Protein AF-F8CDN5-F1 (afdb_monomer)

Sequence (115 aa):
MHTKTPATLESKIERLVHEHLVEQQRLVMVAVERAFSVLDPAPSVATQRRGTRVRRSSGAVTDLAERLLEAVQACPGETITVIASRVGEKPRALHRPMMRLKHEGLVRSVDEHPG

Structure (mmCIF, N/CA/C/O backbone):
data_AF-F8CDN5-F1
#
_entry.id   AF-F8CDN5-F1
#
loop_
_atom_site.group_PDB
_atom_site.id
_atom_site.type_symbol
_atom_site.label_atom_id
_atom_site.label_alt_id
_atom_site.label_comp_id
_atom_site.label_asym_id
_atom_site.label_entity_id
_atom_site.label_seq_id
_atom_site.pdbx_PDB_ins_code
_atom_site.Cartn_x
_atom_site.Cartn_y
_atom_site.Cartn_z
_atom_site.occupancy
_atom_site.B_iso_or_equiv
_atom_site.auth_seq_id
_atom_site.auth_comp_id
_atom_site.auth_asym_id
_atom_site.auth_atom_id
_atom_site.pdbx_PDB_model_num
ATOM 1 N N . MET A 1 1 ? -35.343 -11.562 43.767 1.00 39.03 1 MET A N 1
ATOM 2 C CA . MET A 1 1 ? -35.287 -10.883 42.456 1.00 39.03 1 MET A CA 1
ATOM 3 C C . MET A 1 1 ? -33.880 -10.338 42.277 1.00 39.03 1 MET A C 1
ATOM 5 O O . MET A 1 1 ? -33.464 -9.527 43.088 1.00 39.03 1 MET A O 1
ATOM 9 N N . HIS A 1 2 ? -33.108 -10.867 41.325 1.00 50.34 2 HIS A N 1
ATOM 10 C CA . HIS A 1 2 ? -31.705 -10.482 41.141 1.00 50.34 2 HIS A CA 1
ATOM 11 C C . HIS A 1 2 ? -31.630 -9.149 40.388 1.00 50.34 2 HIS A C 1
ATOM 13 O O . HIS A 1 2 ? -31.817 -9.108 39.172 1.00 50.34 2 HIS A O 1
ATOM 19 N N . THR A 1 3 ? -31.372 -8.061 41.108 1.00 49.31 3 THR A N 1
ATOM 20 C CA . THR A 1 3 ? -31.058 -6.758 40.521 1.00 49.31 3 THR A CA 1
ATOM 21 C C . THR A 1 3 ? -29.682 -6.853 39.869 1.00 49.31 3 THR A C 1
ATOM 23 O O . THR A 1 3 ? -28.661 -6.753 40.547 1.00 49.31 3 THR A O 1
ATOM 26 N N . LYS A 1 4 ? -29.639 -7.107 38.556 1.00 61.31 4 LYS A N 1
ATOM 27 C CA . LYS A 1 4 ? -28.418 -6.915 37.766 1.00 61.31 4 LYS A CA 1
ATOM 28 C C . LYS A 1 4 ? -28.028 -5.447 37.926 1.00 61.31 4 LYS A C 1
ATOM 30 O O . LYS A 1 4 ? -28.760 -4.567 37.483 1.00 61.31 4 LYS A O 1
ATOM 35 N N . THR A 1 5 ? -26.942 -5.205 38.646 1.00 68.81 5 THR A N 1
ATOM 36 C CA . THR A 1 5 ? -26.442 -3.874 38.976 1.00 68.81 5 THR A CA 1
ATOM 37 C C . THR A 1 5 ? -26.141 -3.095 37.688 1.00 68.81 5 THR A C 1
ATOM 39 O O . THR A 1 5 ? -25.611 -3.681 36.741 1.00 68.81 5 THR A O 1
ATOM 42 N N . PRO A 1 6 ? -26.466 -1.791 37.621 1.00 67.44 6 PRO A N 1
ATOM 43 C CA . PRO A 1 6 ? -26.269 -0.962 36.424 1.00 67.44 6 PRO A CA 1
ATOM 44 C C . PRO A 1 6 ? -24.813 -0.970 35.932 1.00 67.44 6 PRO A C 1
ATOM 46 O O . PRO A 1 6 ? -24.580 -1.117 34.735 1.00 67.44 6 PRO A O 1
ATOM 49 N N . ALA A 1 7 ? -23.847 -1.016 36.854 1.00 70.88 7 ALA A N 1
ATOM 50 C CA . ALA A 1 7 ? -22.425 -1.179 36.544 1.00 70.88 7 ALA A CA 1
ATOM 51 C C . ALA A 1 7 ? -22.119 -2.435 35.700 1.00 70.88 7 ALA A C 1
ATOM 53 O O . ALA A 1 7 ? -21.243 -2.431 34.844 1.00 70.88 7 ALA A O 1
ATOM 54 N N . THR A 1 8 ? -22.864 -3.531 35.887 1.00 82.06 8 THR A N 1
ATOM 55 C CA . THR A 1 8 ? -22.671 -4.762 35.103 1.00 82.06 8 THR A CA 1
ATOM 56 C C . THR A 1 8 ? -23.238 -4.649 33.689 1.00 82.06 8 THR A C 1
ATOM 58 O O . THR A 1 8 ? -22.824 -5.396 32.800 1.00 82.06 8 THR A O 1
ATOM 61 N N . LEU A 1 9 ? -24.220 -3.771 33.473 1.00 87.75 9 LEU A N 1
ATOM 62 C CA . LEU A 1 9 ? -24.757 -3.490 32.146 1.00 87.75 9 LEU A CA 1
ATOM 63 C C . LEU A 1 9 ? -23.812 -2.567 31.373 1.00 87.75 9 LEU A C 1
ATOM 65 O O . LEU A 1 9 ? -23.502 -2.865 30.224 1.00 87.75 9 LEU A O 1
ATOM 69 N N . GLU A 1 10 ? -23.303 -1.524 32.024 1.00 89.44 10 GLU A N 1
ATOM 70 C CA . GLU A 1 10 ? -22.315 -0.595 31.464 1.00 89.44 10 GLU A CA 1
ATOM 71 C C . GLU A 1 10 ? -21.073 -1.342 30.968 1.00 89.44 10 GLU A C 1
ATOM 73 O O . GLU A 1 10 ? -20.773 -1.292 29.777 1.00 89.44 10 GLU A O 1
ATOM 78 N N . SER A 1 11 ? -20.450 -2.178 31.809 1.00 90.12 11 SER A N 1
ATOM 79 C CA . SER A 1 11 ? -19.278 -2.965 31.391 1.00 90.12 11 SER A CA 1
ATOM 80 C C . SER A 1 11 ? -19.570 -3.935 30.239 1.00 90.12 11 SER A C 1
ATOM 82 O O . SER A 1 11 ? -18.685 -4.262 29.450 1.00 90.12 11 SER A O 1
ATOM 84 N N . LYS A 1 12 ? -20.810 -4.431 30.119 1.00 91.69 12 LYS A N 1
ATOM 85 C CA . LYS A 1 12 ? -21.205 -5.292 28.991 1.00 91.69 12 LYS A CA 1
ATOM 86 C C . LYS A 1 12 ? -21.357 -4.504 27.699 1.00 91.69 12 LYS A C 1
ATOM 88 O O . LYS A 1 12 ? -20.978 -5.022 26.652 1.00 91.69 12 LYS A O 1
ATOM 93 N N . ILE A 1 13 ? -21.910 -3.296 27.775 1.00 93.88 13 ILE A N 1
ATOM 94 C CA . ILE A 1 13 ? -22.046 -2.399 26.627 1.00 93.88 13 ILE A CA 1
ATOM 95 C C . ILE A 1 13 ? -20.659 -1.969 26.157 1.00 93.88 13 ILE A C 1
ATOM 97 O O . ILE A 1 13 ? -20.358 -2.116 24.978 1.00 93.88 13 ILE A O 1
ATOM 101 N N . GLU A 1 14 ? -19.792 -1.532 27.070 1.00 95.62 14 GLU A N 1
ATOM 102 C CA . GLU A 1 14 ? -18.416 -1.140 26.752 1.00 95.62 14 GLU A CA 1
ATOM 103 C C . GLU A 1 14 ? -17.649 -2.269 26.073 1.00 95.62 14 GLU A C 1
ATOM 105 O O . GLU A 1 14 ? -17.049 -2.064 25.018 1.00 95.62 14 GLU A O 1
ATOM 110 N N . ARG A 1 15 ? -17.725 -3.487 26.623 1.00 94.44 15 ARG A N 1
ATOM 111 C CA . ARG A 1 15 ? -17.073 -4.651 26.022 1.00 94.44 15 ARG A CA 1
ATOM 112 C C . ARG A 1 15 ? -17.604 -4.941 24.619 1.00 94.44 15 ARG A C 1
ATOM 114 O O . ARG A 1 15 ? -16.811 -5.166 23.713 1.00 94.44 15 ARG A O 1
ATOM 121 N N . LEU A 1 16 ? -18.923 -4.906 24.429 1.00 96.38 16 LEU A N 1
ATOM 122 C CA . LEU A 1 16 ? -19.543 -5.181 23.132 1.00 96.38 16 LEU A CA 1
ATOM 123 C C . LEU A 1 16 ? -19.177 -4.121 22.082 1.00 96.38 16 LEU A C 1
ATOM 125 O O . LEU A 1 16 ? -18.880 -4.457 20.937 1.00 96.38 16 LEU A O 1
ATOM 129 N N . VAL A 1 17 ? -19.153 -2.846 22.474 1.00 97.00 17 VAL A N 1
ATOM 130 C CA . VAL A 1 17 ? -18.719 -1.748 21.603 1.00 97.00 17 VAL A CA 1
ATOM 131 C C . VAL A 1 17 ? -17.239 -1.895 21.259 1.00 97.00 17 VAL A C 1
ATOM 133 O O . VAL A 1 17 ? -16.876 -1.781 20.092 1.00 97.00 17 VAL A O 1
ATOM 136 N N . HIS A 1 18 ? -16.390 -2.201 22.239 1.00 96.19 18 HIS A N 1
ATOM 137 C CA . HIS A 1 18 ? -14.962 -2.403 22.016 1.00 96.19 18 HIS A CA 1
ATOM 138 C C . HIS A 1 18 ? -14.690 -3.569 21.054 1.00 96.19 18 HIS A C 1
ATOM 140 O O . HIS A 1 18 ? -13.945 -3.409 20.091 1.00 96.19 18 HIS A O 1
ATOM 146 N N . GLU A 1 19 ? -15.328 -4.723 21.267 1.00 95.81 19 GLU A N 1
ATOM 147 C CA . GLU A 1 19 ? -15.229 -5.882 20.369 1.00 95.81 19 GLU A CA 1
ATOM 148 C C . GLU A 1 19 ? -15.651 -5.523 18.936 1.00 95.81 19 GLU A C 1
ATOM 150 O O . GLU A 1 19 ? -14.956 -5.866 17.979 1.00 95.81 19 GLU A O 1
ATOM 155 N N . HIS A 1 20 ? -16.744 -4.768 18.781 1.00 95.88 20 HIS A N 1
ATOM 156 C CA . HIS A 1 20 ? -17.192 -4.311 17.470 1.00 95.88 20 HIS A CA 1
ATOM 157 C C . HIS A 1 20 ? -16.181 -3.367 16.805 1.00 95.88 20 HIS A C 1
ATOM 159 O O . HIS A 1 20 ? -15.859 -3.550 15.633 1.00 95.88 20 HIS A O 1
ATOM 165 N N . LEU A 1 21 ? -15.652 -2.386 17.541 1.00 97.38 21 LEU A N 1
ATOM 166 C CA . LEU A 1 21 ? -14.672 -1.432 17.016 1.00 97.38 21 LEU A CA 1
ATOM 167 C C . LEU A 1 21 ? -13.377 -2.118 16.573 1.00 97.38 21 LEU A C 1
ATOM 169 O O . LEU A 1 21 ? -12.847 -1.771 15.520 1.00 97.38 21 LEU A O 1
ATOM 173 N N . VAL A 1 22 ? -12.899 -3.113 17.325 1.00 96.56 22 VAL A N 1
ATOM 174 C CA . VAL A 1 22 ? -11.717 -3.908 16.954 1.00 96.56 22 VAL A CA 1
ATOM 175 C C . VAL A 1 22 ? -11.957 -4.676 15.654 1.00 96.56 22 VAL A C 1
ATOM 177 O O . VAL A 1 22 ? -11.104 -4.669 14.764 1.00 96.56 22 VAL A O 1
ATOM 180 N N . GLU A 1 23 ? -13.128 -5.297 15.496 1.00 94.94 23 GLU A N 1
ATOM 181 C CA . GLU A 1 23 ? -13.458 -6.013 14.261 1.00 94.94 23 GLU A CA 1
ATOM 182 C C . GLU A 1 23 ? -13.584 -5.052 13.069 1.00 94.94 23 GLU A C 1
ATOM 184 O O . GLU A 1 23 ? -13.031 -5.314 12.000 1.00 94.94 23 GLU A O 1
ATOM 189 N N . GLN A 1 24 ? -14.233 -3.896 13.250 1.00 96.69 24 GLN A N 1
ATOM 190 C CA . GLN A 1 24 ? -14.307 -2.873 12.203 1.00 96.69 24 GLN A CA 1
ATOM 191 C C . GLN A 1 24 ? -12.917 -2.355 11.825 1.00 96.69 24 GLN A C 1
ATOM 193 O O . GLN A 1 24 ? -12.608 -2.246 10.640 1.00 96.69 24 GLN A O 1
ATOM 198 N N . GLN A 1 25 ? -12.047 -2.098 12.805 1.00 95.31 25 GLN A N 1
ATOM 199 C CA . GLN A 1 25 ? -10.67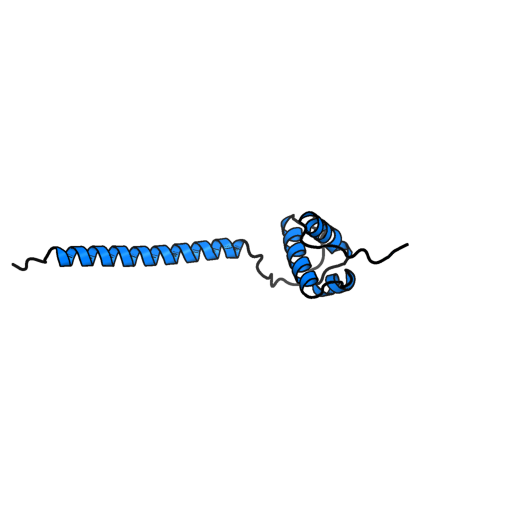0 -1.675 12.558 1.00 95.31 25 GLN A CA 1
ATOM 200 C C . GLN A 1 25 ? -9.916 -2.708 11.715 1.00 95.31 25 GLN A C 1
ATOM 202 O O . GLN A 1 25 ? -9.242 -2.343 10.751 1.00 95.31 25 GLN A O 1
ATOM 207 N N . ARG A 1 26 ? -10.061 -3.998 12.033 1.00 95.12 26 ARG A N 1
ATOM 208 C CA . ARG A 1 26 ? -9.442 -5.085 11.271 1.00 95.12 26 ARG A CA 1
ATOM 209 C C . ARG A 1 26 ? -9.947 -5.128 9.829 1.00 95.12 26 ARG A C 1
ATOM 211 O O . ARG A 1 26 ? -9.139 -5.236 8.909 1.00 95.12 26 ARG A O 1
ATOM 218 N N . LEU A 1 27 ? -11.258 -5.026 9.621 1.00 94.00 27 LEU A N 1
ATOM 219 C CA . LEU A 1 27 ? -11.857 -5.033 8.283 1.00 94.00 27 LEU A CA 1
ATOM 220 C C . LEU A 1 27 ? -11.400 -3.835 7.447 1.00 94.00 27 LEU A C 1
ATOM 222 O O . LEU A 1 27 ? -11.048 -4.002 6.279 1.00 94.00 27 LEU A O 1
ATOM 226 N N . VAL A 1 28 ? -11.355 -2.648 8.053 1.00 95.75 28 VAL A N 1
ATOM 227 C CA . VAL A 1 28 ? -10.846 -1.429 7.415 1.00 95.75 28 VAL A CA 1
ATOM 228 C C . VAL A 1 28 ? -9.381 -1.607 7.036 1.00 95.75 28 VAL A C 1
ATOM 230 O O . VAL A 1 28 ? -9.022 -1.332 5.897 1.00 95.75 28 VAL A O 1
ATOM 233 N N . MET A 1 29 ? -8.546 -2.125 7.938 1.00 92.88 29 MET A N 1
ATOM 234 C CA . MET A 1 29 ? -7.126 -2.360 7.668 1.00 92.88 29 MET A CA 1
ATOM 235 C C . MET A 1 29 ? -6.922 -3.317 6.486 1.00 92.88 29 MET A C 1
ATOM 237 O O . MET A 1 29 ? -6.142 -3.013 5.590 1.00 92.88 29 MET A O 1
ATOM 241 N N . VAL A 1 30 ? -7.685 -4.413 6.421 1.00 92.88 30 VAL A N 1
ATOM 242 C CA . VAL A 1 30 ? -7.650 -5.352 5.285 1.00 92.88 30 VAL A CA 1
ATOM 243 C C . VAL A 1 30 ? -8.120 -4.690 3.987 1.00 92.88 30 VAL A C 1
ATOM 245 O O . VAL A 1 30 ? -7.548 -4.932 2.925 1.00 92.88 30 VAL A O 1
ATOM 248 N N . ALA A 1 31 ? -9.169 -3.867 4.032 1.00 91.12 31 ALA A N 1
ATOM 249 C CA . ALA A 1 31 ? -9.661 -3.157 2.853 1.00 91.12 31 ALA A CA 1
ATOM 250 C C . ALA A 1 31 ? -8.644 -2.124 2.340 1.00 91.12 31 ALA A C 1
ATOM 252 O O . ALA A 1 31 ? -8.440 -2.012 1.132 1.00 91.12 31 ALA A O 1
ATOM 253 N N . VAL A 1 32 ? -7.986 -1.415 3.259 1.00 92.88 32 VAL A N 1
ATOM 254 C CA . VAL A 1 32 ? -6.914 -0.462 2.967 1.00 92.88 32 VAL A CA 1
ATOM 255 C C . VAL A 1 32 ? -5.722 -1.184 2.346 1.00 92.88 32 VAL A C 1
ATOM 257 O O . VAL A 1 32 ? -5.291 -0.801 1.264 1.00 92.88 32 VAL A O 1
ATOM 260 N N . GLU A 1 33 ? -5.243 -2.265 2.963 1.00 90.56 33 GLU A N 1
ATOM 261 C CA . GLU A 1 33 ? -4.149 -3.081 2.427 1.00 90.56 33 GLU A CA 1
ATOM 262 C C . GLU A 1 33 ? -4.468 -3.576 1.013 1.00 90.56 33 GLU A C 1
ATOM 264 O O . GLU A 1 33 ? -3.674 -3.377 0.102 1.00 90.56 33 GLU A O 1
ATOM 269 N N . ARG A 1 34 ? -5.679 -4.102 0.778 1.00 81.44 34 ARG A N 1
ATOM 270 C CA . ARG A 1 34 ? -6.123 -4.509 -0.566 1.00 81.44 34 ARG A CA 1
ATOM 271 C C . ARG A 1 34 ? -6.125 -3.361 -1.569 1.00 81.44 34 ARG A C 1
ATOM 273 O O . ARG A 1 34 ? -5.729 -3.568 -2.711 1.00 81.44 34 ARG A O 1
ATOM 280 N N . ALA A 1 35 ? -6.593 -2.179 -1.176 1.00 86.19 35 ALA A N 1
ATOM 281 C CA . ALA A 1 35 ? -6.612 -1.015 -2.056 1.00 86.19 35 ALA A CA 1
ATOM 282 C C . ALA A 1 35 ? -5.190 -0.592 -2.451 1.00 86.19 35 ALA A C 1
ATOM 284 O O . ALA A 1 35 ? -4.955 -0.266 -3.612 1.00 86.19 35 ALA A O 1
ATOM 285 N N . PHE A 1 36 ? -4.240 -0.665 -1.516 1.00 83.44 36 PHE A N 1
ATOM 286 C CA . PHE A 1 36 ? -2.831 -0.389 -1.787 1.00 83.44 36 PHE A CA 1
ATOM 287 C C .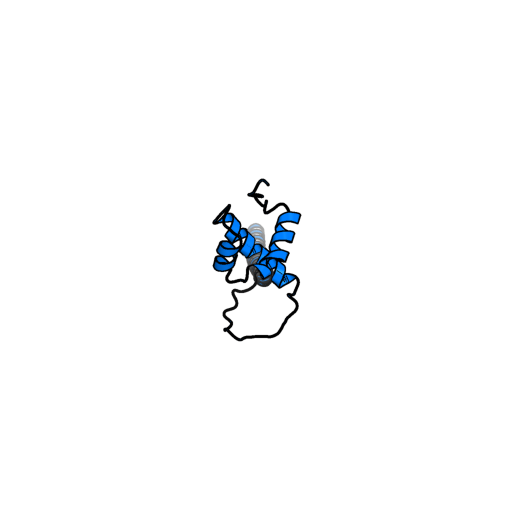 PHE A 1 36 ? -2.149 -1.508 -2.588 1.00 83.44 36 PHE A C 1
ATOM 289 O O . PHE A 1 36 ? -1.419 -1.202 -3.522 1.00 83.44 36 PHE A O 1
ATOM 296 N N . SER A 1 37 ? -2.462 -2.786 -2.356 1.00 76.31 37 SER A N 1
ATOM 297 C CA . SER A 1 37 ? -1.943 -3.894 -3.177 1.00 76.31 37 SER A CA 1
ATOM 298 C C . SER A 1 37 ? -2.437 -3.873 -4.628 1.00 76.31 37 SER A C 1
ATOM 300 O O . SER A 1 37 ? -1.827 -4.498 -5.486 1.00 76.31 37 SER A O 1
ATOM 302 N N . VAL A 1 38 ? -3.547 -3.187 -4.926 1.00 69.56 38 VAL A N 1
ATOM 303 C CA . VAL A 1 38 ? -3.993 -2.930 -6.310 1.00 69.56 38 VAL A CA 1
ATOM 304 C C . VAL A 1 38 ? -3.147 -1.841 -6.983 1.00 69.56 38 VAL A C 1
ATOM 306 O O . VAL A 1 38 ? -3.058 -1.813 -8.211 1.00 69.56 38 VAL A O 1
ATOM 309 N N . LEU A 1 39 ? -2.539 -0.947 -6.198 1.00 62.88 39 LEU A N 1
ATOM 310 C CA . LEU A 1 39 ? -1.625 0.084 -6.690 1.00 62.88 39 LEU A CA 1
ATOM 311 C C . LEU A 1 39 ? -0.207 -0.454 -6.888 1.00 62.88 39 LEU A C 1
ATOM 313 O O . LEU A 1 39 ? 0.498 0.058 -7.755 1.00 62.88 39 LEU A O 1
ATOM 317 N N . ASP A 1 40 ? 0.181 -1.495 -6.151 1.00 54.81 40 ASP A N 1
ATOM 318 C CA . ASP A 1 40 ? 1.411 -2.224 -6.435 1.00 54.81 40 ASP A CA 1
ATOM 319 C C . ASP A 1 40 ? 1.243 -3.015 -7.743 1.00 54.81 40 ASP A C 1
ATOM 321 O O . ASP A 1 40 ? 0.371 -3.889 -7.842 1.00 54.81 40 ASP A O 1
ATOM 325 N N . PRO A 1 41 ? 2.062 -2.758 -8.780 1.00 52.28 41 PRO A N 1
ATOM 326 C CA . PRO A 1 41 ? 2.061 -3.601 -9.959 1.00 52.28 41 PRO A CA 1
ATOM 327 C C . PRO A 1 41 ? 2.520 -4.994 -9.525 1.00 52.28 41 PRO A C 1
ATOM 329 O O . PRO A 1 41 ? 3.687 -5.206 -9.194 1.00 52.28 41 PRO A O 1
ATOM 332 N N . ALA A 1 42 ? 1.589 -5.952 -9.504 1.00 56.22 42 ALA A N 1
ATOM 333 C CA . ALA A 1 42 ? 1.897 -7.344 -9.205 1.00 56.22 42 ALA A CA 1
ATOM 334 C C . ALA A 1 42 ? 3.140 -7.788 -10.004 1.00 56.22 42 ALA A C 1
ATOM 336 O O . ALA A 1 42 ? 3.213 -7.494 -11.205 1.00 56.22 42 ALA A O 1
ATOM 337 N N . PRO A 1 43 ? 4.105 -8.514 -9.403 1.00 47.34 43 PRO A N 1
ATOM 338 C CA . PRO A 1 43 ? 5.209 -9.079 -10.159 1.00 47.34 43 PRO A CA 1
ATOM 339 C C . PRO A 1 43 ? 4.606 -10.092 -11.128 1.00 47.34 43 PRO A C 1
ATOM 341 O O . PRO A 1 43 ? 4.216 -11.196 -10.745 1.00 47.34 43 PRO A O 1
ATOM 344 N N . SER A 1 44 ? 4.441 -9.683 -12.388 1.00 46.19 44 SER A N 1
ATOM 345 C CA . SER A 1 44 ? 3.791 -10.519 -13.382 1.00 46.19 44 SER A CA 1
ATOM 346 C C . SER A 1 44 ? 4.681 -11.730 -13.631 1.00 46.19 44 SER A C 1
ATOM 348 O O . SER A 1 44 ? 5.672 -11.667 -14.362 1.00 46.19 44 SER A O 1
ATOM 350 N N . VAL A 1 45 ? 4.306 -12.863 -13.048 1.00 50.25 45 VAL A N 1
ATOM 351 C CA . VAL A 1 45 ? 4.706 -14.170 -13.553 1.00 50.25 45 VAL A CA 1
ATOM 352 C C . VAL A 1 45 ? 3.921 -14.371 -14.847 1.00 50.25 45 VAL A C 1
ATOM 354 O O . VAL A 1 45 ? 2.853 -14.970 -14.872 1.00 50.25 45 VAL A O 1
ATOM 357 N N . ALA A 1 46 ? 4.411 -13.769 -15.927 1.00 43.69 46 ALA A N 1
ATOM 358 C CA . ALA A 1 46 ? 3.844 -13.917 -17.256 1.00 43.69 46 ALA A CA 1
ATOM 359 C C . ALA A 1 46 ? 4.961 -13.841 -18.300 1.00 43.69 46 ALA A C 1
ATOM 361 O O . ALA A 1 46 ? 5.283 -12.801 -18.864 1.00 43.69 46 ALA A O 1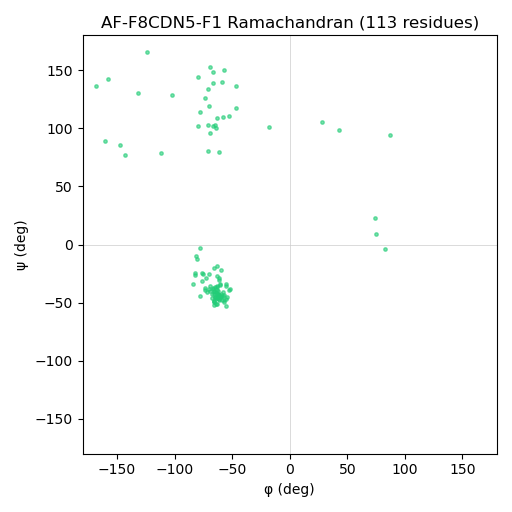
ATOM 362 N N . THR A 1 47 ? 5.562 -15.006 -18.515 1.00 43.66 47 THR A N 1
ATOM 363 C CA . THR A 1 47 ? 5.704 -15.609 -19.841 1.00 43.66 47 THR A CA 1
ATOM 364 C C . THR A 1 47 ? 6.10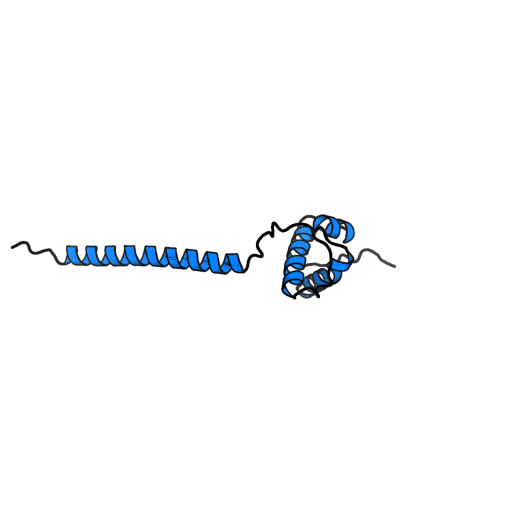5 -14.657 -20.966 1.00 43.66 47 THR A C 1
ATOM 366 O O . THR A 1 47 ? 5.289 -14.021 -21.629 1.00 43.66 47 THR A O 1
ATOM 369 N N . GLN A 1 48 ? 7.401 -14.684 -21.252 1.00 54.16 48 GLN A N 1
ATOM 370 C CA . GLN A 1 48 ? 7.987 -14.566 -22.581 1.00 54.16 48 GLN A CA 1
ATOM 371 C C . GLN A 1 48 ? 6.975 -14.830 -23.720 1.00 54.16 48 GLN A C 1
ATOM 373 O O . GLN A 1 48 ? 6.710 -15.981 -24.054 1.00 54.16 48 GLN A O 1
ATOM 378 N N . ARG A 1 49 ? 6.452 -13.777 -24.366 1.00 45.06 49 ARG A N 1
ATOM 379 C CA . ARG A 1 49 ? 5.975 -13.825 -25.763 1.00 45.06 49 ARG A CA 1
ATOM 380 C C . ARG A 1 49 ? 5.874 -12.429 -26.388 1.00 45.06 49 ARG A C 1
ATOM 382 O O . ARG A 1 49 ? 4.870 -11.738 -26.340 1.00 45.06 49 ARG A O 1
ATOM 389 N N . ARG A 1 50 ? 7.006 -12.047 -26.982 1.00 49.09 50 ARG A N 1
ATOM 390 C CA . ARG A 1 50 ? 7.163 -11.476 -28.330 1.00 49.09 50 ARG A CA 1
ATOM 391 C C . ARG A 1 50 ? 5.958 -10.682 -28.885 1.00 49.09 50 ARG A C 1
ATOM 393 O O . ARG A 1 50 ? 5.046 -11.254 -29.458 1.00 49.09 50 ARG A O 1
ATOM 400 N N . GLY A 1 51 ? 6.119 -9.358 -28.897 1.00 51.06 51 GLY A N 1
ATO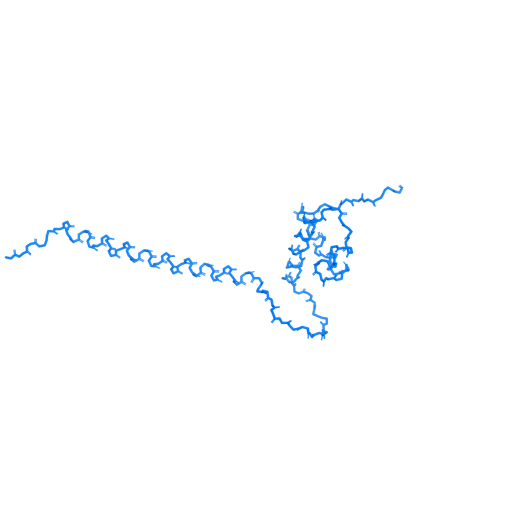M 401 C CA . GLY A 1 51 ? 5.906 -8.544 -30.097 1.00 51.06 51 GLY A CA 1
ATOM 402 C C . GLY A 1 51 ? 4.493 -8.042 -30.386 1.00 51.06 51 GLY A C 1
ATOM 403 O O . GLY A 1 51 ? 3.781 -8.640 -31.170 1.00 51.06 51 GLY A O 1
ATOM 404 N N . THR A 1 52 ? 4.202 -6.823 -29.933 1.00 41.28 52 THR A N 1
ATOM 405 C CA . THR A 1 52 ? 3.529 -5.790 -30.741 1.00 41.28 52 THR A CA 1
ATOM 406 C C . THR A 1 52 ? 3.864 -4.437 -30.127 1.00 41.28 52 THR A C 1
ATOM 408 O O . THR A 1 52 ? 3.997 -4.336 -28.909 1.00 41.28 52 THR A O 1
ATOM 411 N N . ARG A 1 53 ? 4.071 -3.403 -30.954 1.00 52.84 53 ARG A N 1
ATOM 412 C CA . ARG A 1 53 ? 4.325 -2.016 -30.525 1.00 52.84 53 ARG A CA 1
ATOM 413 C C . ARG A 1 53 ? 3.124 -1.483 -29.735 1.00 52.84 53 ARG A C 1
ATOM 415 O O . ARG A 1 53 ? 2.306 -0.740 -30.263 1.00 52.84 53 ARG A O 1
ATOM 422 N N . VAL A 1 54 ? 3.027 -1.843 -28.463 1.00 46.97 54 VAL A N 1
ATOM 423 C CA . VAL A 1 54 ? 2.119 -1.198 -27.523 1.00 46.97 54 VAL A CA 1
ATOM 424 C C . VAL A 1 54 ? 2.790 0.110 -27.135 1.00 46.97 54 VAL A C 1
ATOM 426 O O . VAL A 1 54 ? 3.885 0.137 -26.569 1.00 46.97 54 VAL A O 1
ATOM 429 N N . ARG A 1 55 ? 2.169 1.221 -27.527 1.00 51.47 55 ARG A N 1
ATOM 430 C CA . ARG A 1 55 ? 2.517 2.560 -27.050 1.00 51.47 55 ARG A CA 1
ATOM 431 C C . ARG A 1 55 ? 2.501 2.478 -25.520 1.00 51.47 55 ARG A C 1
ATOM 433 O O . ARG A 1 55 ? 1.430 2.245 -24.973 1.00 51.47 55 ARG A O 1
ATOM 440 N N . ARG A 1 56 ? 3.671 2.562 -24.861 1.00 52.50 56 ARG A N 1
ATOM 441 C CA . ARG A 1 56 ? 3.783 2.403 -23.397 1.00 52.50 56 ARG A CA 1
ATOM 442 C C . ARG A 1 56 ? 2.693 3.237 -22.736 1.00 52.50 56 ARG A C 1
ATOM 444 O O . ARG A 1 56 ? 2.658 4.452 -22.942 1.00 52.50 56 ARG A O 1
ATOM 451 N N . SER A 1 57 ? 1.792 2.574 -22.017 1.00 57.34 57 SER A N 1
ATOM 452 C CA . SER A 1 57 ? 0.837 3.256 -21.156 1.00 57.34 57 SER A CA 1
ATOM 453 C C . SER A 1 57 ? 1.624 4.109 -20.158 1.00 57.34 57 SER A C 1
ATOM 455 O O . SER A 1 57 ? 2.763 3.783 -19.821 1.00 57.34 57 SER A O 1
ATOM 457 N N . SER A 1 58 ? 1.046 5.228 -19.720 1.00 58.38 58 SER A N 1
ATOM 458 C CA . SER A 1 58 ? 1.706 6.135 -18.768 1.00 58.38 58 SER A CA 1
ATOM 459 C C . SER A 1 58 ? 2.208 5.383 -17.523 1.00 58.38 58 SER A C 1
ATOM 461 O O . SER A 1 58 ? 3.332 5.613 -17.088 1.00 58.38 58 SER A O 1
ATOM 463 N N . GLY A 1 59 ? 1.433 4.395 -17.048 1.00 58.88 59 GLY A N 1
ATOM 464 C CA . GLY A 1 59 ? 1.821 3.487 -15.960 1.00 58.88 59 GLY A CA 1
ATOM 465 C C . GLY A 1 59 ? 3.119 2.728 -16.239 1.00 58.88 59 GLY A C 1
ATOM 466 O O . GLY A 1 59 ? 4.064 2.851 -15.477 1.00 58.88 59 GLY A O 1
ATOM 467 N N . ALA A 1 60 ? 3.261 2.101 -17.411 1.00 65.56 60 ALA A N 1
ATOM 468 C CA . ALA A 1 60 ? 4.479 1.366 -17.771 1.00 65.56 60 ALA A CA 1
ATOM 469 C C . ALA A 1 60 ? 5.747 2.244 -17.863 1.00 65.56 60 ALA A C 1
ATOM 471 O O . ALA A 1 60 ? 6.864 1.728 -17.871 1.00 65.56 60 ALA A O 1
ATOM 472 N N . VAL A 1 61 ? 5.604 3.570 -17.993 1.00 71.81 61 VAL A N 1
ATOM 473 C CA . VAL A 1 61 ? 6.734 4.512 -17.917 1.00 71.81 61 VAL A CA 1
ATOM 474 C C . VAL A 1 61 ? 7.061 4.864 -16.466 1.00 71.81 61 VAL A C 1
ATOM 476 O O . VAL A 1 61 ? 8.239 5.046 -16.170 1.00 71.81 61 VAL A O 1
ATOM 479 N N . THR A 1 62 ? 6.060 4.938 -15.584 1.00 75.31 62 THR A N 1
ATOM 480 C CA . THR A 1 62 ? 6.237 5.126 -14.134 1.00 75.31 62 THR A CA 1
ATOM 481 C C . THR A 1 62 ? 6.932 3.918 -13.512 1.00 75.31 62 THR A C 1
ATOM 483 O O . THR A 1 62 ? 8.009 4.084 -12.953 1.00 75.31 62 THR A O 1
ATOM 486 N N . ASP A 1 63 ? 6.432 2.705 -13.749 1.00 77.44 63 ASP A N 1
ATOM 487 C CA . ASP A 1 63 ? 7.016 1.470 -13.200 1.00 77.44 63 ASP A CA 1
ATOM 488 C C . ASP A 1 63 ? 8.461 1.257 -13.690 1.00 77.44 63 ASP A C 1
ATOM 490 O O . ASP A 1 63 ? 9.315 0.663 -13.030 1.00 77.44 63 ASP A O 1
ATOM 494 N N . LEU A 1 64 ? 8.760 1.728 -14.907 1.00 81.00 64 LEU A N 1
ATOM 495 C CA . LEU A 1 64 ? 10.116 1.710 -15.449 1.00 81.00 64 LEU A CA 1
ATOM 496 C C . LEU A 1 64 ? 11.001 2.810 -14.844 1.00 81.00 64 LEU A C 1
ATOM 498 O O . LEU A 1 64 ? 12.206 2.610 -14.734 1.00 81.00 64 LEU A O 1
ATOM 502 N N . ALA A 1 65 ? 10.435 3.959 -14.471 1.00 79.38 65 ALA A N 1
ATOM 503 C CA . ALA A 1 65 ? 11.157 5.028 -13.787 1.00 79.38 65 ALA A CA 1
ATOM 504 C C . ALA A 1 65 ? 11.513 4.637 -12.347 1.00 79.38 65 ALA A C 1
ATOM 506 O O . ALA A 1 65 ? 12.629 4.903 -11.920 1.00 79.38 65 ALA A O 1
ATOM 507 N N . GLU A 1 66 ? 10.627 3.941 -11.638 1.00 82.19 66 GLU A N 1
ATOM 508 C CA . GLU A 1 66 ? 10.889 3.443 -10.281 1.00 82.19 66 GLU A CA 1
ATOM 509 C C . GLU A 1 66 ? 12.024 2.414 -10.266 1.00 82.19 66 GLU A C 1
ATOM 511 O O . GLU A 1 66 ? 13.023 2.603 -9.572 1.00 82.19 66 GLU A O 1
ATOM 516 N N . ARG A 1 67 ? 11.955 1.391 -11.131 1.00 81.81 67 ARG A N 1
ATOM 517 C CA . ARG A 1 67 ? 13.043 0.405 -11.280 1.00 81.81 67 ARG A CA 1
ATOM 518 C C . ARG A 1 67 ? 14.360 1.037 -11.731 1.00 81.81 67 ARG A C 1
ATOM 520 O O . ARG A 1 67 ? 15.438 0.585 -11.352 1.00 81.81 67 ARG A O 1
ATOM 527 N N . LEU A 1 68 ? 14.285 2.081 -12.558 1.00 84.00 68 LEU A N 1
ATOM 528 C CA . LEU A 1 68 ? 15.458 2.845 -12.972 1.00 84.00 68 LEU A CA 1
ATOM 529 C C . LEU A 1 68 ? 16.067 3.620 -11.797 1.00 84.00 68 LEU A C 1
ATOM 531 O O . LEU A 1 68 ? 17.287 3.634 -11.661 1.00 84.00 68 LEU A O 1
ATOM 535 N N . LEU A 1 69 ? 15.240 4.241 -10.957 1.00 79.62 69 LEU A N 1
ATOM 536 C CA . LEU A 1 69 ? 15.687 4.977 -9.779 1.00 79.62 69 LEU A CA 1
ATOM 537 C C . LEU A 1 69 ? 16.382 4.049 -8.778 1.00 79.62 69 LEU A C 1
ATOM 539 O O . LEU A 1 69 ? 17.479 4.367 -8.328 1.00 79.62 69 LEU A O 1
ATOM 543 N N . GLU A 1 70 ? 15.800 2.884 -8.497 1.00 83.94 70 GLU A N 1
ATOM 544 C CA . GLU A 1 70 ? 16.399 1.870 -7.622 1.00 83.94 70 GLU A CA 1
ATOM 545 C C . GLU A 1 70 ? 17.762 1.399 -8.157 1.00 83.94 70 GLU A C 1
ATOM 547 O O . GLU A 1 70 ? 18.752 1.353 -7.426 1.00 83.94 70 GLU A O 1
ATOM 552 N N . ALA A 1 71 ? 17.856 1.127 -9.463 1.00 83.38 71 ALA A N 1
ATOM 553 C CA . ALA A 1 71 ? 19.110 0.717 -10.092 1.00 83.38 71 ALA A CA 1
ATOM 554 C C . ALA A 1 71 ? 20.189 1.817 -10.055 1.00 83.38 71 ALA A C 1
ATOM 556 O O . ALA A 1 71 ? 21.366 1.503 -9.868 1.00 83.38 71 ALA A O 1
ATOM 557 N N . VAL A 1 72 ? 19.800 3.088 -10.210 1.00 84.25 72 VAL A N 1
ATOM 558 C CA . VAL A 1 72 ? 20.701 4.250 -10.096 1.00 84.25 72 VAL A CA 1
ATOM 559 C C . VAL A 1 72 ? 21.163 4.452 -8.651 1.00 84.25 72 VAL A C 1
ATOM 561 O O . VAL A 1 72 ? 22.336 4.735 -8.428 1.00 84.25 72 VAL A O 1
ATOM 564 N N . GLN A 1 73 ? 20.282 4.278 -7.664 1.00 80.81 73 GLN A N 1
ATOM 565 C CA . GLN A 1 73 ? 20.639 4.373 -6.244 1.00 80.81 73 GLN A CA 1
ATOM 566 C C . GLN A 1 73 ? 21.582 3.247 -5.810 1.00 80.81 73 GLN A C 1
ATOM 568 O O . GLN A 1 73 ? 22.514 3.484 -5.045 1.00 80.81 73 GLN A O 1
ATOM 573 N N . ALA A 1 74 ? 21.371 2.032 -6.319 1.00 80.31 74 ALA A N 1
ATOM 574 C CA . ALA A 1 74 ? 22.216 0.885 -6.010 1.00 80.31 74 ALA A CA 1
ATOM 575 C C . ALA A 1 74 ? 23.621 0.982 -6.631 1.00 80.31 74 ALA A C 1
ATOM 577 O O . ALA A 1 74 ? 24.548 0.349 -6.128 1.00 80.31 74 ALA A O 1
ATOM 578 N N . CYS A 1 75 ? 23.778 1.734 -7.725 1.00 76.06 75 CYS A N 1
ATOM 579 C CA . CYS A 1 75 ? 25.047 1.935 -8.423 1.00 76.06 75 CYS A CA 1
ATOM 580 C C . CYS A 1 75 ? 25.161 3.374 -8.964 1.00 76.06 75 CYS A C 1
ATOM 582 O O . CYS A 1 75 ? 24.976 3.604 -10.166 1.00 76.06 75 CYS A O 1
ATOM 584 N N . PRO A 1 76 ? 25.454 4.358 -8.099 1.00 77.25 76 PRO A N 1
ATOM 585 C CA . PRO A 1 76 ? 25.586 5.744 -8.524 1.00 77.25 76 PRO A CA 1
ATOM 586 C C . PRO A 1 76 ? 26.807 5.918 -9.438 1.00 77.25 76 PRO A C 1
ATOM 588 O O . PRO A 1 76 ? 27.867 5.355 -9.182 1.00 77.25 76 PRO A O 1
ATOM 591 N N . GLY A 1 77 ? 26.660 6.710 -10.504 1.00 73.38 77 GLY A N 1
ATOM 592 C CA . GLY A 1 77 ? 27.739 6.996 -11.462 1.00 73.38 77 GLY A CA 1
ATOM 593 C C . GLY A 1 77 ? 27.942 5.938 -12.553 1.00 73.38 77 GLY A C 1
ATOM 594 O O . GLY A 1 77 ? 28.734 6.156 -13.464 1.00 73.38 77 GLY A O 1
ATOM 595 N N . GLU A 1 78 ? 27.208 4.824 -12.516 1.00 79.88 78 GLU A N 1
ATOM 596 C CA . GLU A 1 78 ? 27.284 3.814 -13.571 1.00 79.88 78 GLU A CA 1
ATOM 597 C C . GLU A 1 78 ? 26.694 4.290 -14.900 1.00 79.88 78 GLU A C 1
ATOM 599 O O . GLU A 1 78 ? 25.763 5.100 -14.977 1.00 79.88 78 GLU A O 1
ATOM 604 N N . THR A 1 79 ? 27.214 3.714 -15.982 1.00 81.75 79 THR A N 1
ATOM 605 C CA . THR A 1 79 ? 26.741 4.034 -17.331 1.00 81.75 79 THR A CA 1
ATOM 606 C C . THR A 1 79 ? 25.304 3.556 -17.550 1.00 81.75 79 THR A C 1
ATOM 608 O O . THR A 1 79 ? 24.872 2.505 -17.063 1.00 81.75 79 THR A O 1
ATOM 611 N N . ILE A 1 80 ? 24.552 4.280 -18.385 1.00 80.25 80 ILE A N 1
ATOM 612 C CA . ILE A 1 80 ? 23.160 3.924 -18.703 1.00 80.25 80 ILE A CA 1
ATOM 613 C C . ILE A 1 80 ? 23.022 2.529 -19.339 1.00 80.25 80 ILE A C 1
ATOM 615 O O . ILE A 1 80 ? 21.957 1.926 -19.274 1.00 80.25 80 ILE A O 1
ATOM 619 N N . THR A 1 81 ? 24.089 1.992 -19.936 1.00 80.12 81 THR A N 1
ATOM 620 C CA . THR A 1 81 ? 24.168 0.625 -20.474 1.00 80.12 81 THR A CA 1
ATOM 621 C C . THR A 1 81 ? 24.231 -0.446 -19.388 1.00 80.12 81 THR A C 1
ATOM 623 O O . THR A 1 81 ? 23.556 -1.472 -19.505 1.00 80.12 81 THR A O 1
ATOM 626 N N . VAL A 1 82 ? 24.990 -0.203 -18.318 1.00 78.19 82 VAL A N 1
ATOM 627 C CA . VAL A 1 82 ? 25.056 -1.093 -17.148 1.00 78.19 82 VAL A CA 1
ATOM 628 C C . VAL A 1 82 ? 23.713 -1.082 -16.420 1.00 78.19 82 VAL A C 1
ATOM 630 O O . VAL A 1 82 ? 23.130 -2.136 -16.163 1.00 78.19 82 VAL A O 1
ATOM 633 N N . ILE A 1 83 ? 23.148 0.109 -16.215 1.00 81.69 83 ILE A N 1
ATOM 634 C CA . ILE A 1 83 ? 21.831 0.286 -15.594 1.00 81.69 83 ILE A CA 1
ATOM 635 C C . ILE A 1 83 ? 20.727 -0.389 -16.428 1.00 81.69 83 ILE A C 1
ATOM 637 O O . ILE A 1 83 ? 19.893 -1.109 -15.884 1.00 81.69 83 ILE A O 1
ATOM 641 N N . ALA A 1 84 ? 20.747 -0.241 -17.757 1.00 80.31 84 ALA A N 1
ATOM 642 C CA . ALA A 1 84 ? 19.807 -0.910 -18.661 1.00 80.31 84 ALA A CA 1
ATOM 643 C C . ALA A 1 84 ? 19.840 -2.436 -18.537 1.00 80.31 84 ALA A C 1
ATOM 645 O O . ALA A 1 84 ? 18.790 -3.078 -18.510 1.00 80.31 84 ALA A O 1
ATOM 646 N N . SER A 1 85 ? 21.038 -3.001 -18.397 1.00 79.31 85 SER A N 1
ATOM 647 C CA . SER A 1 85 ? 21.224 -4.444 -18.240 1.00 79.31 85 SER A CA 1
ATOM 648 C C . SER A 1 85 ? 20.645 -4.941 -16.914 1.00 79.31 85 SER A C 1
ATOM 650 O O . SER A 1 85 ? 20.008 -5.990 -16.879 1.00 79.31 85 SER A O 1
ATOM 652 N N . ARG A 1 86 ? 20.783 -4.151 -15.842 1.00 76.75 86 ARG A N 1
ATOM 653 C CA . ARG A 1 86 ? 20.229 -4.458 -14.516 1.00 76.75 86 ARG A CA 1
ATOM 654 C C . ARG A 1 86 ? 18.702 -4.372 -14.466 1.00 76.75 86 ARG A C 1
ATOM 656 O O . ARG A 1 86 ? 18.067 -5.184 -13.806 1.00 76.75 86 ARG A O 1
ATOM 663 N N . VAL A 1 87 ? 18.116 -3.425 -15.197 1.00 79.25 87 VAL A N 1
ATOM 664 C CA . VAL A 1 87 ? 16.655 -3.243 -15.301 1.00 79.25 87 VAL A CA 1
ATOM 665 C C . VAL A 1 87 ? 16.021 -4.216 -16.318 1.00 79.25 87 VAL A C 1
ATOM 667 O O . VAL A 1 87 ? 14.800 -4.353 -16.371 1.00 79.25 87 VAL A O 1
ATOM 670 N N . GLY A 1 88 ? 16.832 -4.927 -17.113 1.00 79.56 88 GLY A N 1
ATOM 671 C CA . GLY A 1 88 ? 16.362 -5.870 -18.135 1.00 79.56 88 GLY A CA 1
ATOM 672 C C . GLY A 1 88 ? 15.787 -5.190 -19.382 1.00 79.56 88 GLY A C 1
ATOM 673 O O . GLY A 1 88 ? 14.985 -5.780 -20.104 1.00 79.56 88 GLY A O 1
ATOM 674 N N . GLU A 1 89 ? 16.179 -3.942 -19.638 1.00 83.25 89 GLU A N 1
ATOM 675 C CA . GLU A 1 89 ? 15.616 -3.088 -20.683 1.00 83.25 89 GLU A CA 1
ATOM 676 C C . GLU A 1 89 ? 16.685 -2.576 -21.647 1.00 83.25 89 GLU A C 1
ATOM 678 O O . GLU A 1 89 ? 17.886 -2.639 -21.400 1.00 83.25 89 GLU A O 1
ATOM 683 N N . LYS A 1 90 ? 16.259 -2.048 -22.797 1.00 79.00 90 LYS A N 1
ATOM 684 C CA . LYS A 1 90 ? 17.203 -1.435 -23.748 1.00 79.00 90 LYS A CA 1
ATOM 685 C C . LYS A 1 90 ? 17.568 -0.016 -23.291 1.00 79.00 90 LYS A C 1
ATOM 687 O O . LYS A 1 90 ? 16.666 0.722 -22.903 1.00 79.00 90 LYS A O 1
ATOM 692 N N . PRO A 1 91 ? 18.811 0.467 -23.487 1.00 79.81 91 PRO A N 1
ATOM 693 C CA . PRO A 1 91 ? 19.192 1.840 -23.124 1.00 79.81 91 PRO A CA 1
ATOM 694 C C . PRO A 1 91 ? 18.269 2.918 -23.720 1.00 79.81 91 PRO A C 1
ATOM 696 O O . PRO A 1 91 ? 17.857 3.857 -23.045 1.00 79.81 91 PRO A O 1
ATOM 699 N N . ARG A 1 92 ? 17.830 2.735 -24.976 1.00 78.81 92 ARG A N 1
ATOM 700 C CA . ARG A 1 92 ? 16.865 3.636 -25.639 1.00 78.81 92 ARG A CA 1
ATOM 701 C C . ARG A 1 92 ? 15.497 3.671 -24.952 1.00 78.81 92 ARG A C 1
ATOM 703 O O . ARG A 1 92 ? 14.774 4.656 -25.074 1.00 78.81 92 ARG A O 1
ATOM 710 N N . ALA A 1 93 ? 15.113 2.600 -24.258 1.00 78.06 93 ALA A N 1
ATOM 711 C CA . ALA A 1 93 ? 13.853 2.535 -23.537 1.00 78.06 93 ALA A CA 1
ATOM 712 C C . ALA A 1 93 ? 13.856 3.398 -22.270 1.00 78.06 93 ALA A C 1
ATOM 714 O O . ALA A 1 93 ? 12.800 3.934 -21.925 1.00 78.06 93 ALA A O 1
ATOM 715 N N . LEU A 1 94 ? 15.032 3.593 -21.668 1.00 81.50 94 LEU A N 1
ATOM 716 C CA . LEU A 1 94 ? 15.238 4.347 -20.432 1.00 81.50 94 LEU A CA 1
ATOM 717 C C . LEU A 1 94 ? 15.287 5.863 -20.624 1.00 81.50 94 LEU A C 1
ATOM 719 O O . LEU A 1 94 ? 15.167 6.593 -19.649 1.00 81.50 94 LEU A O 1
ATOM 723 N N . HIS A 1 95 ? 15.404 6.358 -21.859 1.00 82.25 95 HIS A N 1
ATOM 724 C CA . HIS A 1 95 ? 15.545 7.793 -22.112 1.00 82.25 95 HIS A CA 1
ATOM 725 C C . HIS A 1 95 ? 14.369 8.623 -21.562 1.00 82.25 95 HIS A C 1
ATOM 727 O O . HIS A 1 95 ? 14.578 9.606 -20.860 1.00 82.25 95 HIS A O 1
ATOM 733 N N . ARG A 1 96 ? 13.123 8.201 -21.822 1.00 81.88 96 ARG A N 1
ATOM 734 C CA . ARG A 1 96 ? 11.925 8.888 -21.300 1.00 81.88 96 ARG A CA 1
ATOM 735 C C . ARG A 1 96 ? 11.801 8.808 -19.766 1.00 81.88 96 ARG A C 1
ATOM 737 O O . ARG A 1 96 ? 11.619 9.862 -19.164 1.00 81.88 96 ARG A O 1
ATOM 744 N N . PRO A 1 97 ? 11.920 7.624 -19.133 1.00 81.81 97 PRO A N 1
ATOM 745 C CA . PRO A 1 97 ? 11.979 7.508 -17.674 1.00 81.81 97 PRO A CA 1
ATOM 746 C C . PRO A 1 97 ? 13.076 8.370 -17.033 1.00 81.81 97 PRO A C 1
ATOM 748 O O . PRO A 1 97 ? 12.803 9.103 -16.092 1.00 81.81 97 PRO A O 1
ATOM 751 N N . MET A 1 98 ? 14.289 8.366 -17.592 1.00 80.62 98 MET A N 1
ATOM 752 C CA . MET A 1 98 ? 15.417 9.155 -17.085 1.00 80.62 98 MET A CA 1
ATOM 753 C C . MET A 1 98 ? 15.136 10.662 -17.139 1.00 80.62 98 MET A C 1
ATOM 755 O O . MET A 1 98 ? 15.421 11.382 -16.188 1.00 80.62 98 MET A O 1
ATOM 759 N N . MET A 1 99 ? 14.542 11.152 -18.233 1.00 82.31 99 MET A N 1
ATOM 760 C CA . MET A 1 99 ? 14.158 12.564 -18.354 1.00 82.31 99 MET A CA 1
ATOM 761 C C . MET A 1 99 ? 13.096 12.973 -17.330 1.00 82.31 99 MET A C 1
ATOM 763 O O . MET A 1 99 ? 13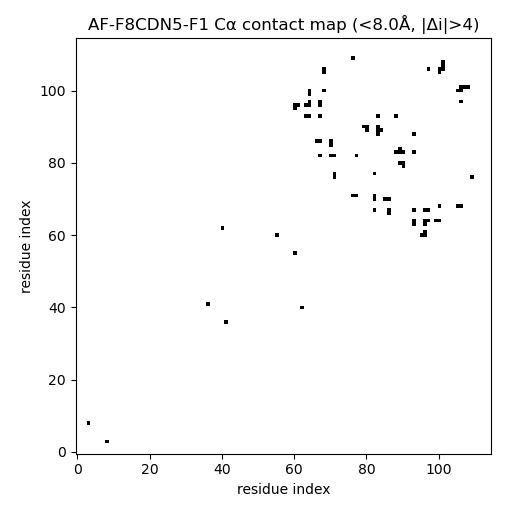.153 14.083 -16.806 1.00 82.31 99 MET A O 1
ATOM 767 N N . ARG A 1 100 ? 12.157 12.078 -17.011 1.00 81.62 100 ARG A N 1
ATOM 768 C CA . ARG A 1 100 ? 11.159 12.316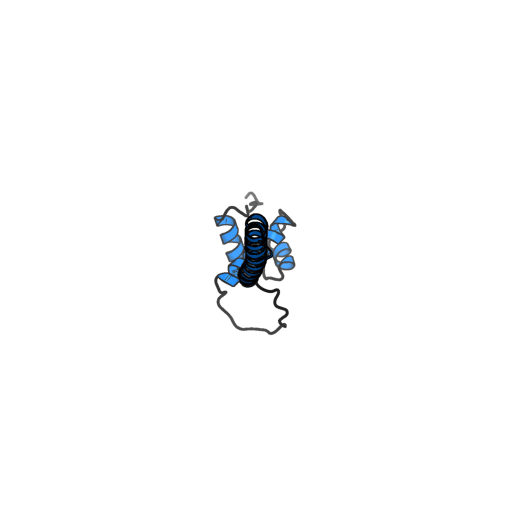 -15.965 1.00 81.62 100 ARG A CA 1
ATOM 769 C C . ARG A 1 100 ? 11.806 12.401 -14.580 1.00 81.62 100 ARG A C 1
ATOM 771 O O . ARG A 1 100 ? 11.575 13.379 -13.882 1.00 81.62 100 ARG A O 1
ATOM 778 N N . LEU A 1 101 ? 12.677 11.452 -14.230 1.00 81.50 101 LEU A N 1
ATOM 779 C CA . LEU A 1 101 ? 13.404 11.467 -12.952 1.00 81.50 101 LEU A CA 1
ATOM 780 C C . LEU A 1 101 ? 14.287 12.715 -12.789 1.00 81.50 101 LEU A C 1
ATOM 782 O O . LEU A 1 101 ? 14.407 13.245 -11.687 1.00 81.50 101 LEU A O 1
ATOM 786 N N . LYS A 1 102 ? 14.874 13.220 -13.884 1.00 82.25 102 LYS A N 1
ATOM 787 C CA . LYS A 1 102 ? 15.594 14.505 -13.893 1.00 82.25 102 LYS A CA 1
ATOM 788 C C . LYS A 1 102 ? 14.671 15.688 -13.616 1.00 82.2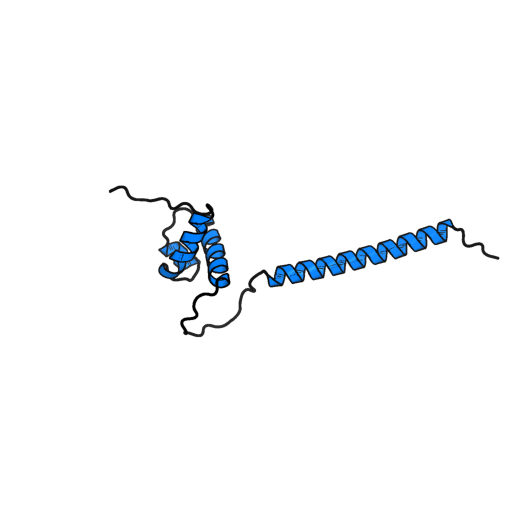5 102 LYS A C 1
ATOM 790 O O . LYS A 1 102 ? 15.023 16.554 -12.825 1.00 82.25 102 LYS A O 1
ATOM 795 N N . HIS A 1 103 ? 13.503 15.725 -14.260 1.00 80.44 103 HIS A N 1
ATOM 796 C CA . HIS A 1 103 ? 12.512 16.785 -14.059 1.00 80.44 103 HIS A CA 1
ATOM 797 C C . HIS A 1 103 ? 11.969 16.798 -12.622 1.00 80.44 103 HIS A C 1
ATOM 799 O O . HIS A 1 103 ? 11.737 17.859 -12.056 1.00 80.44 103 HIS A O 1
ATOM 805 N N . GLU A 1 104 ? 11.798 15.623 -12.019 1.00 80.44 104 GLU A N 1
ATOM 806 C CA . GLU A 1 104 ? 11.377 15.455 -10.622 1.00 80.44 104 GLU A CA 1
ATOM 807 C C . GLU A 1 104 ? 12.526 15.693 -9.616 1.00 80.44 104 GLU A C 1
ATOM 809 O O . GLU A 1 104 ? 12.305 15.668 -8.410 1.00 80.44 104 GLU A O 1
ATOM 814 N N . GLY A 1 105 ? 13.755 15.949 -10.087 1.00 80.38 105 GLY A N 1
ATOM 815 C CA . GLY A 1 105 ? 14.922 16.230 -9.242 1.00 80.38 105 GLY A CA 1
ATOM 816 C C . GLY A 1 105 ? 15.513 15.008 -8.529 1.00 80.38 105 GLY A C 1
ATOM 817 O O . GLY A 1 105 ? 16.394 15.164 -7.685 1.00 80.38 105 GLY A O 1
ATOM 818 N N . LEU A 1 106 ? 15.059 13.802 -8.878 1.00 77.25 106 LEU A N 1
ATOM 819 C CA . LEU A 1 106 ? 15.432 12.540 -8.231 1.00 77.25 106 LEU A CA 1
ATOM 820 C C . LEU A 1 106 ? 16.762 11.974 -8.740 1.00 77.25 106 LEU A C 1
ATOM 822 O O . LEU A 1 106 ? 17.433 11.230 -8.029 1.00 77.25 106 LEU A O 1
ATOM 826 N N . VAL A 1 107 ? 17.159 12.327 -9.966 1.00 76.94 107 VAL A N 1
ATOM 827 C CA . VAL A 1 107 ? 18.433 11.908 -10.563 1.00 76.94 107 VAL A CA 1
ATOM 828 C C . VAL A 1 107 ? 19.140 13.117 -11.155 1.00 76.94 107 VAL A C 1
ATOM 830 O O . VAL A 1 107 ? 18.570 13.864 -11.950 1.00 76.94 107 VAL A O 1
ATOM 833 N N . ARG A 1 108 ? 20.417 13.282 -10.812 1.00 71.94 108 ARG A N 1
ATOM 834 C CA . ARG A 1 108 ? 21.321 14.217 -11.486 1.00 71.94 108 ARG A CA 1
ATOM 835 C C . ARG A 1 108 ? 22.206 13.418 -12.426 1.00 71.94 108 ARG A C 1
ATOM 837 O O . ARG A 1 108 ? 22.804 12.429 -12.014 1.00 71.94 108 ARG A O 1
ATOM 844 N N . SER A 1 109 ? 22.279 13.829 -13.689 1.00 66.38 109 SER A N 1
ATOM 845 C CA . SER A 1 109 ? 23.356 13.333 -14.542 1.00 66.38 109 SER A CA 1
ATOM 846 C C . SER A 1 109 ? 24.638 14.009 -14.110 1.00 66.38 109 SER A C 1
ATOM 848 O O . SER A 1 109 ? 24.695 15.234 -14.056 1.00 66.38 109 SER A O 1
ATOM 850 N N . VAL A 1 110 ? 25.646 13.202 -13.817 1.00 61.50 110 VAL A N 1
ATOM 851 C CA . VAL A 1 110 ? 27.021 13.670 -13.881 1.00 61.50 110 VAL A CA 1
ATOM 852 C C . VAL A 1 110 ? 27.300 13.823 -15.373 1.00 61.50 110 VAL A C 1
ATOM 854 O O . VAL A 1 110 ? 27.381 12.826 -16.089 1.00 61.50 110 VAL A O 1
ATOM 857 N N . ASP A 1 111 ? 27.292 15.057 -15.877 1.00 54.50 111 ASP A N 1
ATOM 858 C CA . ASP A 1 111 ? 27.898 15.329 -17.178 1.00 54.50 111 ASP A CA 1
ATOM 859 C C . ASP A 1 111 ? 29.388 15.051 -17.013 1.00 54.50 111 ASP A C 1
ATOM 861 O O . ASP A 1 111 ? 30.116 15.823 -16.395 1.00 54.50 111 ASP A O 1
ATOM 865 N N . GLU A 1 112 ? 29.828 13.905 -17.513 1.00 54.25 112 GLU A N 1
ATOM 866 C CA . GLU A 1 112 ? 31.238 13.576 -17.601 1.00 54.25 112 GLU A CA 1
ATOM 867 C C . GLU A 1 112 ? 31.615 13.555 -19.081 1.00 54.25 112 GLU A C 1
ATOM 869 O O . GLU A 1 112 ? 31.669 12.503 -19.712 1.00 54.25 112 GLU A O 1
ATOM 874 N N . HIS 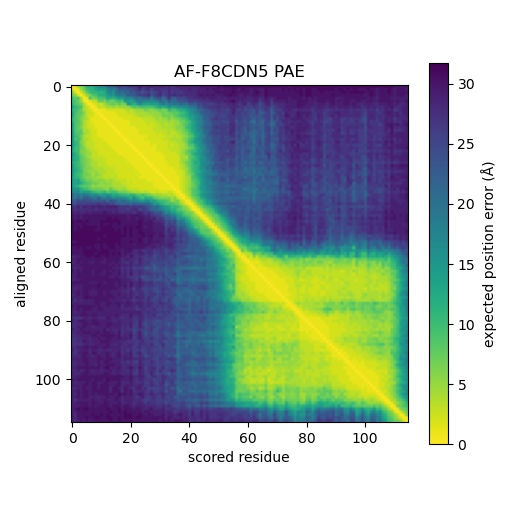A 1 113 ? 31.810 14.745 -19.657 1.00 44.44 113 HIS A N 1
ATOM 875 C CA . HIS A 1 113 ? 33.120 15.123 -20.191 1.00 44.44 113 HIS A CA 1
ATOM 876 C C . HIS A 1 113 ? 33.193 16.620 -20.550 1.00 44.44 113 HIS A C 1
ATOM 878 O O . HIS A 1 113 ? 32.275 17.145 -21.185 1.00 44.44 113 HIS A O 1
ATOM 884 N N . PRO A 1 114 ? 34.301 17.292 -20.186 1.00 46.53 114 PRO A N 1
ATOM 885 C CA . PRO A 1 114 ? 34.682 18.578 -20.742 1.00 46.53 114 PRO A CA 1
ATOM 886 C C . PRO A 1 114 ? 35.133 18.364 -22.193 1.00 46.53 114 PRO A C 1
ATOM 888 O O . PRO A 1 114 ? 35.881 17.427 -22.486 1.00 46.53 114 PRO A O 1
ATOM 891 N N . GLY A 1 115 ? 34.652 19.214 -23.093 1.00 37.84 115 GLY A N 1
ATOM 892 C CA . GLY A 1 115 ? 35.255 19.439 -24.404 1.00 37.84 115 GLY A CA 1
ATOM 893 C C . GLY A 1 115 ? 35.994 20.760 -24.377 1.00 37.84 115 GLY A C 1
ATOM 894 O O . GLY A 1 115 ? 35.368 21.736 -23.906 1.00 37.84 115 GLY A O 1
#

Radius of gyration: 26.75 Å; Cα contacts (8 Å, |Δi|>4): 46; chains: 1; bounding box: 70×35×73 Å

Solvent-accessible surface area (backbone atoms only — not comparable to full-atom values): 7167 Å² total; per-residue (Å²): 133,89,77,78,52,68,69,63,53,51,56,49,50,52,48,53,52,51,56,50,52,53,52,50,50,51,52,51,51,53,52,50,52,52,58,51,57,70,70,46,80,70,85,75,92,65,77,95,72,86,87,74,94,66,77,74,50,73,63,63,43,49,62,49,29,52,51,46,48,54,48,39,70,77,44,72,90,62,54,63,64,60,46,16,60,77,68,74,48,56,55,82,66,44,50,64,29,52,52,49,36,40,73,72,67,76,46,80,81,80,84,83,75,91,130

pLDDT: mean 74.56, std 16.33, range [37.84, 97.38]

Secondary structure (DSSP, 8-state):
-----HHHHHHHHHHHHHHHHHHHHHHHHHHHHHHHHHHS-----------------HHHHHHHHHHHHHHHHHSTT--HHHHHHHHTS-HHHHHHHHHHHHHTTS---------

Mean predicted aligned error: 17.86 Å

Foldseek 3Di:
DDDPDVVNVVVVVVVVVVVVVVVVVVVVVVVVVVVVVVVPPPPDPDDDDDDDPDPQDPVNLVVLLVLLLVLCVVPPPDDLCVSCVSSVHDSVSCPSSVVVCVVVVSDDDPPPDDD

InterPro domains:
  IPR036390 Winged helix DNA-binding domain superfamily [SSF46785] (62-114)

Nearest PDB structures (foldseek):
  4kmf-assembly1_A-2  TM=8.913E-01  e=2.157E-01  Carassius auratus
  5duk-assembly1_B  TM=8.897E-01  e=2.590E-01  Thermoplasmatales archaeon SCGC AB-539-N05
  2cfx-assembly1_C  TM=7.323E-01  e=2.157E-01  Bacillus subtilis
  2efo-assembly1_A  TM=6.983E-01  e=2.752E-01  Sulfurisphaera tokodaii str. 7
  7bhy-assembly2_C-2  TM=6.975E-01  e=2.752E-01  Bacillus subtilis subsp. subtilis str. 168

Organism: Myxococcus fulvus (strain ATCC BAA-855 / HW-1) (NCBI:txid483219)